Protein AF-A0A6P8P1V2-F1 (afdb_monomer_lite)

Organism: Geotrypetes seraphini (NCBI:txid260995)

Radius of gyration: 22.57 Å; chains: 1; bounding box: 51×26×54 Å

InterPro domains:
  IPR001811 Chemokine interleukin-8-like domain [PF00048] (28-58)
  IPR036048 Chemokine interleukin-8-like superfamily [SSF54117] (25-58)

pLDDT: mean 81.69, std 15.11, range [50.84, 97.62]

Sequence (59 aa):
MKLCLCAILLTAFCSQVLSAPAGSDPTSCCFSYSARQIPRKHIREYYYTSSRCSQPAIM

Structure (mmCIF, N/CA/C/O backbone):
data_AF-A0A6P8P1V2-F1
#
_entry.id   AF-A0A6P8P1V2-F1
#
loop_
_atom_site.group_PDB
_atom_site.id
_atom_site.type_symbol
_atom_site.label_atom_id
_atom_site.label_alt_id
_atom_site.label_comp_id
_atom_site.label_asym_id
_atom_site.label_entity_id
_atom_site.label_seq_id
_atom_site.pdbx_PDB_ins_code
_atom_site.Cartn_x
_atom_site.Cartn_y
_atom_site.Cartn_z
_atom_site.occupancy
_atom_site.B_iso_or_equiv
_atom_site.auth_seq_id
_atom_site.auth_comp_id
_atom_site.auth_asym_id
_atom_site.auth_atom_id
_atom_site.pdbx_PDB_model_num
ATOM 1 N N . MET A 1 1 ? 38.219 9.945 -40.369 1.00 61.06 1 MET A N 1
ATOM 2 C CA . MET A 1 1 ? 38.511 8.914 -39.340 1.00 61.06 1 MET A CA 1
ATOM 3 C C . MET A 1 1 ? 38.192 9.379 -37.915 1.00 61.06 1 MET A C 1
ATOM 5 O O . MET A 1 1 ? 37.465 8.669 -37.240 1.00 61.06 1 MET A O 1
ATOM 9 N N . LYS A 1 2 ? 38.653 10.561 -37.460 1.00 64.88 2 LYS A N 1
ATOM 10 C CA . LYS A 1 2 ? 38.341 11.101 -36.113 1.00 64.88 2 LYS A CA 1
ATOM 11 C C . LYS A 1 2 ? 36.830 11.248 -35.834 1.00 64.88 2 LYS A C 1
ATOM 13 O O . LYS A 1 2 ? 36.364 10.795 -34.801 1.00 64.88 2 LYS A O 1
ATOM 18 N N . LEU A 1 3 ? 36.069 11.807 -36.785 1.00 69.81 3 LEU A N 1
ATOM 19 C CA . LEU A 1 3 ? 34.614 12.005 -36.656 1.00 69.81 3 LEU A CA 1
ATOM 20 C C . LEU A 1 3 ? 33.844 10.683 -36.490 1.00 69.81 3 LEU A C 1
ATOM 22 O O . LEU A 1 3 ? 32.940 10.585 -35.668 1.00 69.81 3 LEU A O 1
ATOM 26 N N . CYS A 1 4 ? 34.242 9.657 -37.249 1.00 70.62 4 CYS A N 1
ATOM 27 C CA . CYS A 1 4 ? 33.648 8.322 -37.186 1.00 70.62 4 CYS A CA 1
ATOM 28 C C . CYS A 1 4 ? 33.855 7.694 -35.803 1.00 70.62 4 CYS A C 1
ATOM 30 O O . CYS A 1 4 ? 32.929 7.120 -35.245 1.00 70.62 4 CYS A O 1
ATOM 32 N N . LEU A 1 5 ? 35.055 7.850 -35.232 1.00 72.88 5 LEU A N 1
ATOM 33 C CA . LEU A 1 5 ? 35.380 7.318 -33.911 1.00 72.88 5 LEU A CA 1
ATOM 34 C C . LEU A 1 5 ? 34.539 7.986 -32.813 1.00 72.88 5 LEU A C 1
ATOM 36 O O . LEU A 1 5 ? 34.004 7.301 -31.948 1.00 72.88 5 LEU A O 1
ATOM 40 N N . CYS A 1 6 ? 34.359 9.308 -32.884 1.00 73.62 6 CYS A N 1
ATOM 41 C CA . CYS A 1 6 ? 33.505 10.045 -31.949 1.00 73.62 6 CYS A CA 1
ATOM 42 C C . CYS A 1 6 ? 32.033 9.611 -32.042 1.00 73.62 6 CYS A C 1
ATOM 44 O O . CYS A 1 6 ? 31.391 9.414 -31.013 1.00 73.62 6 CYS A O 1
ATOM 46 N N . ALA A 1 7 ? 31.510 9.413 -33.256 1.00 75.12 7 ALA A N 1
ATOM 47 C CA . ALA A 1 7 ? 30.134 8.960 -33.463 1.00 75.12 7 ALA A CA 1
ATOM 48 C C . ALA A 1 7 ? 29.885 7.543 -32.906 1.00 75.12 7 ALA A C 1
ATOM 50 O O . ALA A 1 7 ? 28.839 7.282 -32.309 1.00 75.12 7 ALA A O 1
ATOM 51 N N . ILE A 1 8 ? 30.861 6.639 -33.047 1.00 75.94 8 ILE A N 1
ATOM 52 C CA . ILE A 1 8 ? 30.787 5.270 -32.508 1.00 75.94 8 ILE A CA 1
ATOM 53 C C . ILE A 1 8 ? 30.824 5.280 -30.971 1.00 75.94 8 ILE A C 1
ATOM 55 O O . ILE A 1 8 ? 30.056 4.570 -30.326 1.00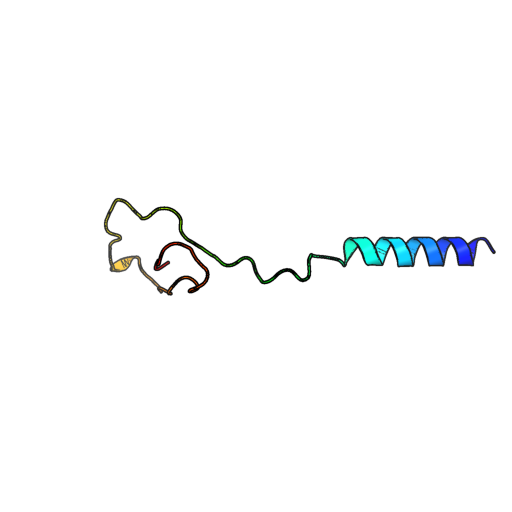 75.94 8 ILE A O 1
ATOM 59 N N . LEU A 1 9 ? 31.674 6.116 -30.368 1.00 75.12 9 LEU A N 1
ATOM 60 C CA . LEU A 1 9 ? 31.760 6.231 -28.908 1.00 75.12 9 LEU A CA 1
ATOM 61 C C . LEU A 1 9 ? 30.470 6.798 -28.297 1.00 75.12 9 LEU A C 1
ATOM 63 O O . LEU A 1 9 ? 29.998 6.286 -27.285 1.00 75.12 9 LEU A O 1
ATOM 67 N N . LEU A 1 10 ? 29.868 7.808 -28.932 1.00 73.00 10 LEU A N 1
ATOM 68 C CA . LEU A 1 10 ? 28.606 8.406 -28.482 1.00 73.00 10 LEU A CA 1
ATOM 69 C C . LEU A 1 10 ? 27.440 7.412 -28.547 1.00 73.00 10 LEU A C 1
ATOM 71 O O . LEU A 1 10 ? 26.682 7.289 -27.590 1.00 73.00 10 LEU A O 1
ATOM 75 N N . THR A 1 11 ? 27.314 6.664 -29.644 1.00 67.12 11 THR A N 1
ATOM 76 C CA . THR A 1 11 ? 26.238 5.668 -29.812 1.00 67.12 11 THR A CA 1
ATOM 77 C C . THR A 1 11 ? 26.361 4.503 -28.828 1.00 67.12 11 THR A C 1
ATOM 79 O O . THR A 1 11 ? 25.359 4.094 -28.234 1.00 67.12 11 THR A O 1
ATOM 82 N N . ALA A 1 12 ? 27.579 4.015 -28.581 1.00 69.38 12 ALA A N 1
ATOM 83 C CA . ALA A 1 12 ? 27.829 2.985 -27.574 1.00 69.38 12 ALA A CA 1
ATOM 84 C C . ALA A 1 12 ? 27.469 3.466 -26.157 1.00 69.38 12 ALA A C 1
ATOM 86 O O . ALA A 1 12 ? 26.800 2.749 -25.415 1.00 69.38 12 ALA A O 1
ATOM 87 N N . PHE A 1 13 ? 27.847 4.696 -25.802 1.00 66.00 13 PHE A N 1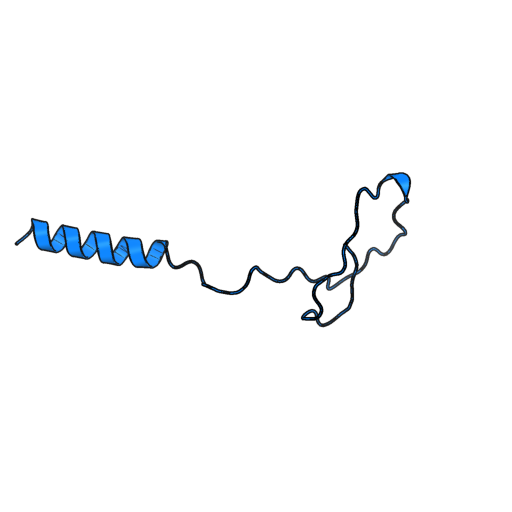
ATOM 88 C CA . PHE A 1 13 ? 27.586 5.261 -24.476 1.00 66.00 13 PHE A CA 1
ATOM 89 C C . PHE A 1 13 ? 26.092 5.545 -24.242 1.00 66.00 13 PHE A C 1
ATOM 91 O O . PHE A 1 13 ? 25.552 5.225 -23.184 1.00 66.00 13 PHE A O 1
ATOM 98 N N . CYS A 1 14 ? 25.380 6.061 -25.250 1.00 64.62 14 CYS A N 1
ATOM 99 C CA . CYS A 1 14 ? 23.931 6.275 -25.169 1.00 64.62 14 CYS A CA 1
ATOM 100 C C . CYS A 1 14 ? 23.149 4.968 -24.973 1.00 64.62 14 CYS A C 1
ATOM 102 O O . CYS A 1 14 ? 22.136 4.962 -24.277 1.00 64.62 14 CYS A O 1
ATOM 104 N N . SER A 1 15 ? 23.635 3.857 -25.532 1.00 62.47 15 SER A N 1
ATOM 105 C CA . SER A 1 15 ? 22.991 2.542 -25.400 1.00 62.47 15 SER A CA 1
ATOM 106 C C . SER A 1 15 ? 23.040 2.005 -23.963 1.00 62.47 15 SER A C 1
ATOM 108 O O . SER A 1 15 ? 22.097 1.362 -23.516 1.00 62.47 15 SER A O 1
ATOM 110 N N . GLN A 1 16 ? 24.116 2.308 -23.230 1.00 61.59 16 GLN A N 1
ATOM 111 C CA . GLN A 1 16 ? 24.330 1.885 -21.838 1.00 61.59 16 GLN A CA 1
ATOM 112 C C . GLN A 1 16 ? 23.484 2.687 -20.840 1.00 61.59 16 GLN A C 1
ATOM 114 O O . GLN A 1 16 ? 23.074 2.170 -19.804 1.00 61.59 16 GLN A O 1
ATOM 119 N N . VAL A 1 17 ? 23.221 3.961 -21.146 1.00 60.97 17 VAL A N 1
ATOM 120 C CA . VAL A 1 17 ? 22.399 4.847 -20.304 1.00 60.97 17 VAL A CA 1
ATOM 121 C C . VAL A 1 17 ? 20.906 4.569 -20.497 1.00 60.97 17 VAL A C 1
ATOM 123 O O . VAL A 1 17 ? 20.134 4.684 -19.550 1.00 60.97 17 VAL A O 1
ATOM 126 N N . LEU A 1 18 ? 20.495 4.173 -21.707 1.00 60.47 18 LEU A N 1
ATOM 127 C CA . LEU A 1 18 ? 19.098 3.855 -22.017 1.00 60.47 18 LEU A CA 1
ATOM 128 C C . LEU A 1 18 ? 18.685 2.439 -21.591 1.00 60.47 18 LEU A C 1
ATOM 130 O O . LEU A 1 18 ? 17.492 2.147 -21.515 1.00 60.47 18 LEU A O 1
ATOM 134 N N . SER A 1 19 ? 19.646 1.562 -21.290 1.00 57.88 19 SER A N 1
ATOM 135 C CA . SER A 1 19 ? 19.382 0.268 -20.665 1.00 57.88 19 SER A CA 1
ATOM 136 C C . SER A 1 19 ? 19.045 0.446 -19.183 1.00 57.88 19 SER A C 1
ATOM 138 O O . SER A 1 19 ? 19.806 0.056 -18.298 1.00 57.88 19 SER A O 1
ATOM 140 N N . ALA A 1 20 ? 17.868 1.007 -18.901 1.00 61.59 20 ALA A N 1
ATOM 141 C CA . ALA A 1 20 ? 17.152 0.605 -17.701 1.00 61.59 20 ALA A CA 1
ATOM 142 C C . ALA A 1 20 ? 16.927 -0.913 -17.807 1.00 61.59 20 ALA A C 1
ATOM 144 O O . ALA A 1 20 ? 16.688 -1.403 -18.920 1.00 61.59 20 ALA A O 1
ATOM 145 N N . PRO A 1 21 ? 17.017 -1.686 -16.711 1.00 59.28 21 PRO A N 1
ATOM 146 C CA . PRO A 1 21 ? 16.603 -3.074 -16.767 1.00 59.28 21 PRO A CA 1
ATOM 147 C C . PRO A 1 21 ? 15.207 -3.097 -17.388 1.00 59.28 21 PRO A C 1
ATOM 149 O O . PRO A 1 21 ? 14.294 -2.461 -16.863 1.00 59.28 21 PRO A O 1
ATOM 152 N N . ALA A 1 22 ? 15.021 -3.845 -18.476 1.00 55.16 22 ALA A N 1
ATOM 153 C CA . ALA A 1 22 ? 13.700 -4.320 -18.884 1.00 55.16 22 ALA A CA 1
ATOM 154 C C . ALA A 1 22 ? 13.228 -5.370 -17.856 1.00 55.16 22 ALA A C 1
ATOM 156 O O . ALA A 1 22 ? 12.891 -6.504 -18.175 1.00 55.16 22 ALA A O 1
ATOM 157 N N . GLY A 1 23 ? 13.348 -5.025 -16.579 1.00 50.84 23 GLY A N 1
ATOM 158 C CA . GLY A 1 23 ? 12.900 -5.780 -15.442 1.00 50.84 23 GLY A CA 1
ATOM 159 C C . GLY A 1 23 ? 11.560 -5.184 -15.096 1.00 50.84 23 GLY A C 1
ATOM 160 O O . GLY A 1 23 ? 11.490 -3.997 -14.801 1.00 50.84 23 GLY A O 1
ATOM 161 N N . SER A 1 24 ? 10.529 -6.017 -15.219 1.00 59.62 24 SER A N 1
ATOM 162 C CA . SER A 1 24 ? 9.207 -5.871 -14.612 1.00 59.62 24 SER A CA 1
ATOM 163 C C . SER A 1 24 ? 9.106 -4.695 -13.647 1.00 59.62 24 SER A C 1
ATOM 165 O O . SER A 1 24 ? 9.864 -4.684 -12.671 1.00 59.62 24 SER A O 1
ATOM 167 N N . ASP A 1 25 ? 8.155 -3.784 -13.880 1.00 62.66 25 ASP A N 1
ATOM 168 C CA . ASP A 1 25 ? 7.761 -2.767 -12.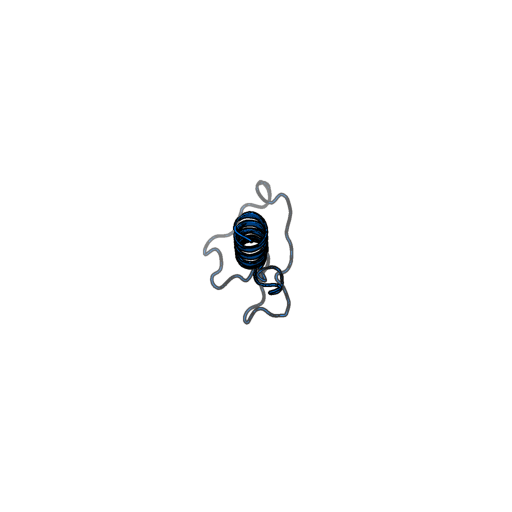902 1.00 62.66 25 ASP A CA 1
ATOM 169 C C . ASP A 1 25 ? 7.885 -3.354 -11.490 1.00 62.66 25 ASP A C 1
ATOM 171 O O . ASP A 1 25 ? 7.328 -4.440 -11.247 1.00 62.66 25 ASP A O 1
ATOM 175 N N . PRO A 1 26 ? 8.697 -2.746 -10.598 1.00 73.38 26 PRO A N 1
ATOM 176 C CA . PRO A 1 26 ? 8.993 -3.342 -9.309 1.00 73.38 26 PRO A CA 1
ATOM 177 C C . PRO A 1 26 ? 7.667 -3.653 -8.631 1.00 73.38 26 PRO A C 1
ATOM 179 O O . PRO A 1 26 ? 6.849 -2.770 -8.378 1.00 73.38 26 PRO A O 1
ATOM 182 N N . THR A 1 27 ? 7.417 -4.944 -8.418 1.00 83.31 27 THR A N 1
ATOM 183 C CA . THR A 1 27 ? 6.145 -5.385 -7.864 1.00 83.31 27 THR A CA 1
ATOM 184 C C . THR A 1 27 ? 6.061 -4.863 -6.440 1.00 83.31 27 THR A C 1
ATOM 186 O O . THR A 1 27 ? 6.845 -5.266 -5.583 1.00 83.31 27 THR A O 1
ATOM 189 N N . SER A 1 28 ? 5.125 -3.948 -6.196 1.00 87.38 28 SER A N 1
ATOM 190 C CA . SER A 1 28 ? 4.926 -3.384 -4.867 1.00 87.38 28 SER A CA 1
ATOM 191 C C . SER A 1 28 ? 4.381 -4.467 -3.932 1.00 87.38 28 SER A C 1
ATOM 193 O O . SER A 1 28 ? 3.283 -4.990 -4.143 1.00 87.38 28 SER A O 1
ATOM 195 N N . CYS A 1 29 ? 5.172 -4.820 -2.919 1.00 93.44 29 CYS A N 1
ATOM 196 C CA . CYS A 1 29 ? 4.831 -5.795 -1.886 1.00 93.44 29 CYS A CA 1
ATOM 197 C C . CYS A 1 29 ? 4.927 -5.151 -0.501 1.00 93.44 29 CYS A C 1
ATOM 199 O O . CYS A 1 29 ? 5.788 -4.306 -0.255 1.00 93.44 29 CYS A O 1
ATOM 201 N N . CYS A 1 30 ? 4.078 -5.599 0.424 1.00 95.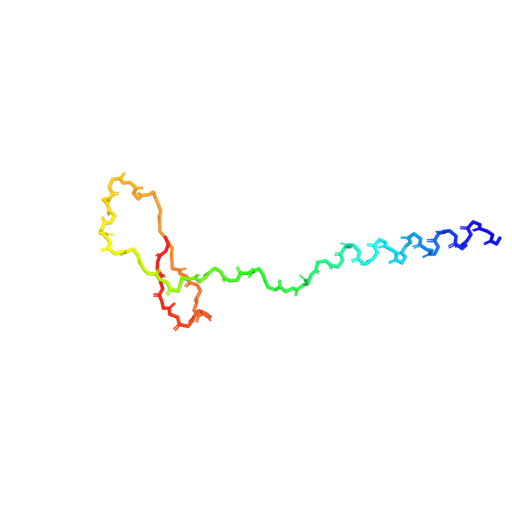12 30 CYS A N 1
ATOM 202 C CA . CYS A 1 30 ? 4.186 -5.261 1.841 1.00 95.12 30 CYS A CA 1
ATOM 203 C C . CYS A 1 30 ? 4.845 -6.413 2.604 1.00 95.12 30 CYS A C 1
ATOM 205 O O . CYS A 1 30 ? 4.459 -7.565 2.436 1.00 95.12 30 CYS A O 1
ATOM 207 N N . PHE A 1 31 ? 5.796 -6.088 3.480 1.00 94.12 31 PHE A N 1
ATOM 208 C CA . PHE A 1 31 ? 6.451 -7.055 4.377 1.00 94.12 31 PHE A CA 1
ATOM 209 C C . PHE A 1 31 ? 6.038 -6.881 5.846 1.00 94.12 31 PHE A C 1
ATOM 211 O O . PHE A 1 31 ? 6.391 -7.695 6.695 1.00 94.12 31 PHE A O 1
ATOM 218 N N . SER A 1 32 ? 5.288 -5.812 6.129 1.00 94.75 32 SER A N 1
ATOM 219 C CA . SER A 1 32 ? 4.775 -5.445 7.447 1.00 94.75 32 SER A CA 1
ATOM 220 C C . SER A 1 32 ? 3.407 -4.785 7.298 1.00 94.75 32 SER A C 1
ATOM 222 O O . SER A 1 32 ? 3.138 -4.120 6.297 1.00 94.75 32 SER A O 1
ATOM 224 N N . TYR A 1 33 ? 2.569 -4.923 8.323 1.00 95.25 33 TYR A N 1
ATOM 225 C CA . TYR A 1 33 ? 1.228 -4.339 8.370 1.00 95.25 33 TYR A CA 1
ATOM 226 C C . TYR A 1 33 ? 1.172 -3.180 9.362 1.00 95.25 33 TYR A C 1
ATOM 228 O O . TYR A 1 33 ? 1.945 -3.125 10.323 1.00 95.25 33 TYR A O 1
ATOM 236 N N . SER A 1 34 ? 0.223 -2.264 9.160 1.00 95.12 34 SER A N 1
ATOM 237 C CA . SER A 1 34 ? -0.066 -1.241 10.164 1.00 95.12 34 SER A CA 1
ATOM 238 C C . SER A 1 34 ? -0.521 -1.908 11.462 1.00 95.12 34 SER A C 1
ATOM 240 O O . SER A 1 34 ? -1.518 -2.625 11.485 1.00 95.12 34 SER A O 1
ATOM 242 N N . ALA A 1 35 ? 0.174 -1.624 12.562 1.00 97.38 35 ALA A N 1
ATOM 243 C CA . ALA A 1 35 ? -0.190 -2.135 13.884 1.00 97.38 35 ALA A CA 1
ATOM 244 C C . ALA A 1 35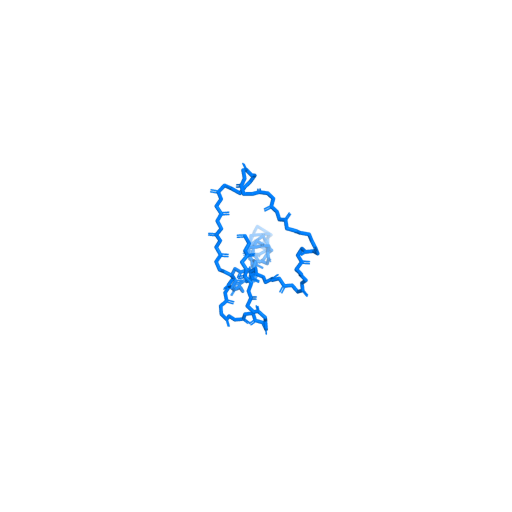 ? -1.484 -1.510 14.439 1.00 97.38 35 ALA A C 1
ATOM 246 O O . ALA A 1 35 ? -2.030 -1.983 15.433 1.00 97.38 35 ALA A O 1
ATOM 247 N N . ARG A 1 36 ? -1.962 -0.415 13.833 1.00 96.94 36 ARG A N 1
ATOM 248 C CA . ARG A 1 36 ? -3.174 0.301 14.246 1.00 96.94 36 ARG A CA 1
ATOM 249 C C . ARG A 1 36 ? -4.171 0.363 13.103 1.00 96.94 36 ARG A C 1
ATOM 251 O O . ARG A 1 36 ? -3.795 0.489 11.937 1.00 96.94 36 ARG A O 1
ATOM 258 N N . GLN A 1 37 ? -5.449 0.345 13.457 1.00 95.44 37 GLN A N 1
ATOM 259 C CA . GLN A 1 37 ? -6.524 0.493 12.491 1.00 95.44 37 GLN A CA 1
ATOM 260 C C . GLN A 1 37 ? -6.531 1.909 11.903 1.00 95.44 37 GLN A C 1
ATOM 262 O O . GLN A 1 37 ? -6.522 2.901 12.635 1.00 95.44 37 GLN A O 1
ATOM 267 N N . ILE A 1 38 ? -6.568 1.999 10.574 1.00 94.50 38 ILE A N 1
ATOM 268 C CA . ILE A 1 38 ? -6.654 3.273 9.859 1.00 94.50 38 ILE A CA 1
ATOM 269 C C . ILE A 1 38 ? -8.116 3.744 9.896 1.00 94.50 38 ILE A C 1
ATOM 271 O O . ILE A 1 38 ? -9.007 3.001 9.471 1.00 94.50 38 ILE A O 1
ATOM 275 N N . PRO A 1 39 ? -8.414 4.960 10.390 1.00 97.25 39 PRO A N 1
ATOM 276 C CA . PRO A 1 39 ? -9.776 5.475 10.370 1.00 97.25 39 PRO A CA 1
ATOM 277 C C . PRO A 1 39 ? -10.279 5.601 8.930 1.00 97.25 39 PRO A C 1
ATOM 279 O O . PRO A 1 39 ? -9.657 6.281 8.115 1.00 97.25 39 PRO A O 1
ATOM 282 N N . ARG A 1 40 ? -11.442 5.006 8.634 1.00 95.50 40 ARG A N 1
ATOM 283 C CA . ARG A 1 40 ? -11.996 4.916 7.268 1.00 95.50 40 ARG A CA 1
ATOM 284 C C . ARG A 1 40 ? -12.129 6.263 6.559 1.00 95.50 40 ARG A C 1
ATOM 286 O O . ARG A 1 40 ? -11.970 6.321 5.352 1.00 95.50 40 ARG A O 1
ATOM 293 N N . LYS A 1 41 ? -12.352 7.347 7.309 1.00 97.62 41 LYS A N 1
ATOM 294 C CA . LYS A 1 41 ? -12.432 8.714 6.768 1.00 97.62 41 LYS A CA 1
ATOM 295 C C . LYS A 1 41 ? -11.153 9.194 6.065 1.00 97.62 41 LYS A C 1
ATOM 297 O O . LYS A 1 41 ? -11.214 10.166 5.325 1.00 97.62 41 LYS A O 1
ATOM 302 N N . HIS A 1 42 ? -10.007 8.560 6.326 1.00 96.06 42 HIS A N 1
ATOM 303 C CA . HIS A 1 42 ? -8.728 8.899 5.697 1.00 96.06 42 HIS A CA 1
ATOM 304 C C . HIS A 1 42 ? -8.385 7.994 4.503 1.00 96.06 42 HIS A C 1
ATOM 306 O O . HIS A 1 42 ? -7.411 8.269 3.809 1.00 96.06 42 HIS A O 1
ATOM 312 N N . ILE A 1 43 ? -9.157 6.929 4.259 1.00 95.81 43 ILE A N 1
ATOM 313 C CA . ILE A 1 43 ? -8.923 5.999 3.150 1.00 95.81 43 ILE A CA 1
ATOM 314 C C . ILE A 1 43 ? -9.581 6.585 1.901 1.00 95.81 43 ILE A C 1
ATOM 316 O O . ILE A 1 43 ? -10.799 6.758 1.872 1.00 95.81 43 ILE A O 1
ATOM 320 N N . ARG A 1 44 ? -8.779 6.905 0.881 1.00 97.50 44 ARG A N 1
ATOM 321 C CA . ARG A 1 44 ? -9.292 7.375 -0.417 1.00 97.50 44 ARG A CA 1
ATOM 322 C C . ARG A 1 44 ? -9.553 6.228 -1.381 1.00 97.50 44 ARG A C 1
ATOM 324 O O . ARG A 1 44 ? -10.587 6.204 -2.035 1.00 97.50 44 ARG A O 1
ATOM 331 N N . GLU A 1 45 ? -8.630 5.284 -1.428 1.00 96.44 45 GLU A N 1
ATOM 332 C CA . GLU A 1 45 ? -8.670 4.102 -2.276 1.00 96.44 45 GLU A CA 1
ATOM 333 C C . GLU A 1 45 ? -7.932 2.965 -1.577 1.00 96.44 45 GLU A C 1
ATOM 335 O O . GLU A 1 45 ? -7.236 3.198 -0.586 1.00 96.44 45 GLU A O 1
ATOM 340 N N . TYR A 1 46 ? -8.134 1.749 -2.071 1.00 94.94 46 TYR A N 1
ATOM 341 C CA . TYR A 1 46 ? -7.352 0.598 -1.660 1.00 94.94 46 TYR A CA 1
ATOM 342 C C . TYR A 1 46 ? -7.175 -0.361 -2.833 1.00 94.94 46 TYR A C 1
ATOM 344 O O . TYR A 1 46 ? -8.051 -0.455 -3.700 1.00 94.94 46 TYR A O 1
ATOM 352 N N . TYR A 1 47 ? -6.069 -1.094 -2.851 1.00 94.94 47 TYR A N 1
ATOM 353 C CA . TYR A 1 47 ? -5.819 -2.116 -3.864 1.00 94.94 47 TYR A CA 1
ATOM 354 C C . TYR A 1 47 ? -5.071 -3.311 -3.288 1.00 94.94 47 TYR A C 1
ATOM 356 O O . TYR A 1 47 ? -4.296 -3.203 -2.340 1.00 94.94 47 TYR A O 1
ATOM 364 N N . TYR A 1 48 ? -5.309 -4.479 -3.881 1.00 94.50 48 TYR A N 1
ATOM 365 C CA . TYR A 1 48 ? -4.564 -5.683 -3.543 1.00 94.50 48 TYR A CA 1
ATOM 366 C C . TYR A 1 48 ? -3.158 -5.613 -4.125 1.00 94.50 48 TYR A C 1
ATOM 368 O O . TYR A 1 48 ? -2.966 -5.254 -5.290 1.00 94.50 48 TYR A O 1
ATOM 376 N N . THR A 1 49 ? -2.173 -6.009 -3.327 1.00 94.62 49 THR A N 1
ATOM 377 C CA . THR A 1 49 ? -0.823 -6.245 -3.835 1.00 94.62 49 THR A CA 1
ATOM 378 C C . THR A 1 49 ? -0.813 -7.417 -4.815 1.00 94.62 49 THR A C 1
ATOM 380 O O . THR A 1 49 ? -1.696 -8.276 -4.803 1.00 94.62 49 THR A O 1
ATOM 383 N N . SER A 1 50 ? 0.217 -7.485 -5.654 1.00 92.62 50 SER A N 1
ATOM 384 C CA . SER A 1 50 ? 0.379 -8.571 -6.624 1.00 92.62 50 SER A CA 1
ATOM 385 C C . SER A 1 50 ? 0.404 -9.951 -5.961 1.00 92.62 50 SER A C 1
ATOM 387 O O . SER A 1 50 ? 0.996 -10.137 -4.898 1.00 92.62 50 SER A O 1
ATOM 389 N N . SER A 1 51 ? -0.139 -10.954 -6.650 1.00 92.19 51 SER A N 1
ATOM 390 C CA . SER A 1 51 ? -0.069 -12.362 -6.236 1.00 92.19 51 SER A CA 1
ATOM 391 C C . SER A 1 51 ? 1.349 -12.943 -6.258 1.00 92.19 51 SER A C 1
ATOM 393 O O . SER A 1 51 ? 1.566 -14.043 -5.762 1.00 92.19 51 SER A O 1
ATOM 395 N N . ARG A 1 52 ? 2.324 -12.213 -6.818 1.00 92.75 52 ARG A N 1
ATOM 396 C CA . ARG A 1 52 ? 3.751 -12.571 -6.777 1.00 92.75 52 ARG A CA 1
ATOM 397 C C . ARG A 1 52 ? 4.410 -12.287 -5.421 1.00 92.75 52 ARG A C 1
ATOM 399 O O . ARG A 1 52 ? 5.539 -12.722 -5.209 1.00 92.75 52 ARG A O 1
ATOM 406 N N . CYS A 1 53 ? 3.754 -11.544 -4.529 1.00 93.44 53 CYS A N 1
ATOM 407 C CA . CYS A 1 53 ? 4.278 -11.265 -3.195 1.00 93.44 53 CYS A CA 1
ATOM 408 C C . CYS A 1 53 ? 4.200 -12.512 -2.301 1.00 93.44 53 CYS A C 1
ATOM 410 O O . CYS A 1 53 ? 3.272 -13.309 -2.405 1.00 93.44 53 CYS A O 1
ATOM 412 N N . SER A 1 54 ? 5.157 -12.665 -1.383 1.00 94.12 54 SER A N 1
ATOM 413 C CA . SER A 1 54 ? 5.174 -13.783 -0.426 1.00 94.12 54 SER A CA 1
ATOM 414 C C . SER A 1 54 ? 4.045 -13.715 0.605 1.00 94.12 54 SER A C 1
ATOM 416 O O . SER A 1 54 ? 3.708 -14.724 1.220 1.00 94.12 54 SER A O 1
ATOM 418 N N . GLN A 1 55 ? 3.473 -12.526 0.803 1.00 94.44 55 GLN A N 1
ATOM 419 C CA . GLN A 1 55 ? 2.382 -12.268 1.729 1.00 94.44 55 GLN A CA 1
ATOM 420 C C . GLN A 1 55 ? 1.274 -11.470 1.026 1.00 94.44 55 GLN A C 1
ATOM 422 O O . GLN A 1 55 ? 1.580 -10.543 0.270 1.00 94.44 55 GLN A O 1
ATOM 427 N N . PRO A 1 56 ? -0.006 -11.803 1.264 1.00 94.06 56 PRO A N 1
ATOM 428 C CA . PRO A 1 56 ? -1.124 -11.036 0.733 1.00 94.06 56 PRO A CA 1
ATOM 429 C C . PRO A 1 56 ? -1.301 -9.726 1.511 1.00 94.06 56 PRO A C 1
ATOM 431 O O . PRO A 1 56 ? -1.360 -9.741 2.738 1.00 94.06 56 PRO A O 1
ATOM 434 N N . ALA A 1 57 ? -1.452 -8.598 0.816 1.00 95.75 57 ALA A N 1
ATOM 435 C CA . ALA A 1 57 ? -1.685 -7.303 1.451 1.00 95.75 57 ALA A CA 1
ATOM 436 C C . ALA A 1 57 ? -2.648 -6.409 0.654 1.00 95.75 57 ALA A C 1
ATOM 438 O O . ALA A 1 57 ? -2.948 -6.653 -0.518 1.00 95.75 57 ALA A O 1
ATOM 439 N N . ILE A 1 58 ? -3.133 -5.368 1.334 1.00 94.94 58 ILE A N 1
ATOM 440 C CA . ILE 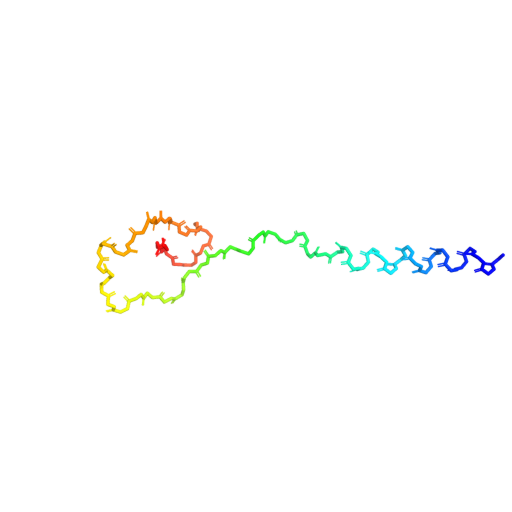A 1 58 ? -3.923 -4.273 0.773 1.00 94.94 58 ILE A CA 1
ATOM 441 C C . ILE A 1 58 ? -3.183 -2.978 1.108 1.00 94.94 58 ILE A C 1
ATOM 443 O O . ILE A 1 58 ? -2.823 -2.777 2.273 1.00 94.94 58 ILE A O 1
ATOM 447 N N . MET A 1 59 ? -2.956 -2.137 0.102 1.00 92.44 59 MET A N 1
ATOM 448 C CA . MET A 1 59 ? -2.430 -0.777 0.267 1.00 92.44 59 MET A CA 1
ATOM 449 C C . MET A 1 59 ? -3.551 0.243 0.174 1.00 92.44 59 MET A C 1
ATOM 451 O O . MET A 1 59 ? -4.500 -0.025 -0.598 1.00 92.44 59 MET A O 1
#

Foldseek 3Di:
DVVVVVVVVVVVVVVVVPPDPPDPDPQDDDPDDPPDDDPPVPDPDKDWGDPPYPDTDID

Secondary structure (DSSP, 8-state):
-HHHHHHHHHHHHHHHHH------------SS--SSPPPGGG-----BPPTTSSS--B-